Protein AF-A0A2A6EF71-F1 (afdb_monomer_lite)

Organism: Prevotella intermedia (NCBI:txid28131)

Structure (mmCIF, N/CA/C/O backbone):
data_AF-A0A2A6EF71-F1
#
_entry.id   AF-A0A2A6EF71-F1
#
loop_
_atom_site.group_PDB
_atom_site.id
_atom_site.type_symbol
_atom_site.label_atom_id
_atom_site.label_alt_id
_atom_site.label_comp_id
_atom_site.label_asym_id
_atom_site.label_entity_id
_atom_site.label_seq_id
_atom_site.pdbx_PDB_ins_code
_atom_site.Cartn_x
_atom_site.Cartn_y
_atom_site.Cartn_z
_atom_site.occupancy
_atom_site.B_iso_or_equiv
_atom_site.auth_seq_id
_atom_site.auth_comp_id
_atom_site.auth_asym_id
_atom_site.auth_atom_id
_atom_site.pdbx_PDB_model_num
ATOM 1 N N . MET A 1 1 ? -11.080 1.932 -33.895 1.00 41.44 1 MET A N 1
ATOM 2 C CA . MET A 1 1 ? -9.930 1.349 -33.164 1.00 41.44 1 MET A CA 1
ATOM 3 C C . MET A 1 1 ? -9.687 2.147 -31.886 1.00 41.44 1 MET A C 1
ATOM 5 O O . MET A 1 1 ? -8.988 3.148 -31.907 1.00 41.44 1 MET A O 1
ATOM 9 N N . VAL A 1 2 ? -10.321 1.748 -30.781 1.00 43.44 2 VAL A N 1
ATOM 10 C CA . VAL A 1 2 ? -10.284 2.462 -29.491 1.00 43.44 2 VAL A CA 1
ATOM 11 C C . VAL A 1 2 ? -9.347 1.704 -28.548 1.00 43.44 2 VAL A C 1
ATOM 13 O O . VAL A 1 2 ? -9.797 0.878 -27.762 1.00 43.44 2 VAL A O 1
ATOM 16 N N . ARG A 1 3 ? -8.022 1.870 -28.680 1.00 44.22 3 ARG A N 1
ATOM 17 C CA . ARG A 1 3 ? -7.077 1.194 -27.761 1.00 44.22 3 ARG A CA 1
ATOM 18 C C . ARG A 1 3 ? -5.702 1.853 -27.605 1.00 44.22 3 ARG A C 1
ATOM 20 O O . ARG A 1 3 ? -4.734 1.165 -27.315 1.00 44.22 3 ARG A O 1
ATOM 27 N N . LEU A 1 4 ? -5.599 3.174 -27.773 1.00 42.91 4 LEU A N 1
ATOM 28 C CA . LEU A 1 4 ? -4.321 3.896 -27.613 1.00 42.91 4 LEU A CA 1
ATOM 29 C C . LEU A 1 4 ? -4.314 4.975 -26.511 1.00 42.91 4 LEU A C 1
ATOM 31 O O . LEU A 1 4 ? -3.278 5.588 -26.278 1.00 42.91 4 LEU A O 1
ATOM 35 N N . GLN A 1 5 ? -5.412 5.184 -25.773 1.00 38.88 5 GLN A N 1
ATOM 36 C CA . GLN A 1 5 ? -5.478 6.223 -24.725 1.00 38.88 5 GLN A CA 1
ATOM 37 C C . GLN A 1 5 ? -5.062 5.779 -23.312 1.00 38.88 5 GLN A C 1
ATOM 39 O O . GLN A 1 5 ? -4.868 6.637 -22.460 1.00 38.88 5 GLN A O 1
ATOM 44 N N . ILE A 1 6 ? -4.847 4.486 -23.049 1.00 46.72 6 ILE A N 1
ATOM 45 C CA . ILE A 1 6 ? -4.550 3.990 -21.686 1.00 46.72 6 ILE A CA 1
ATOM 46 C C . ILE A 1 6 ? -3.055 3.959 -21.308 1.00 46.72 6 ILE A C 1
ATOM 48 O O . ILE A 1 6 ? -2.738 3.701 -20.153 1.00 46.72 6 ILE A O 1
ATOM 52 N N . TYR A 1 7 ? -2.131 4.274 -22.228 1.00 42.12 7 TYR A N 1
ATOM 53 C CA . TYR A 1 7 ? -0.674 4.200 -21.977 1.00 42.12 7 TYR A CA 1
ATOM 54 C C . TYR A 1 7 ? 0.056 5.553 -21.919 1.00 42.12 7 TYR A C 1
ATOM 56 O O . TYR A 1 7 ? 1.283 5.595 -21.833 1.00 42.12 7 TYR A O 1
ATOM 64 N N . LYS A 1 8 ? -0.664 6.679 -21.920 1.00 43.28 8 LYS A N 1
ATOM 65 C CA . LYS A 1 8 ? -0.082 7.985 -21.583 1.00 43.28 8 LYS A CA 1
ATOM 66 C C . LYS A 1 8 ? -0.329 8.238 -20.105 1.00 43.28 8 LYS A C 1
ATOM 68 O O . LYS A 1 8 ? -1.445 8.595 -19.769 1.00 43.28 8 LYS A O 1
ATOM 73 N N . LEU A 1 9 ? 0.679 7.995 -19.262 1.00 42.44 9 LEU A N 1
ATOM 74 C CA . LEU A 1 9 ? 0.970 8.663 -17.974 1.00 42.44 9 LEU A CA 1
ATOM 75 C C . LEU A 1 9 ? 2.125 7.918 -17.262 1.00 42.44 9 LEU A C 1
ATOM 77 O O . LEU A 1 9 ? 2.020 7.505 -16.108 1.00 42.44 9 LEU A O 1
ATOM 81 N N . LYS A 1 10 ? 3.276 7.764 -17.936 1.00 47.62 10 LYS A N 1
ATOM 82 C CA . LYS A 1 10 ? 4.563 7.615 -17.234 1.00 47.62 10 LYS A CA 1
ATOM 83 C C . LYS A 1 10 ? 4.916 8.983 -16.635 1.00 47.62 10 LYS A C 1
ATOM 85 O O . LYS A 1 10 ? 5.753 9.691 -17.164 1.00 47.62 10 LYS A O 1
ATOM 90 N N . ASN A 1 11 ? 4.208 9.388 -15.581 1.00 47.69 11 ASN A N 1
ATOM 91 C CA . ASN A 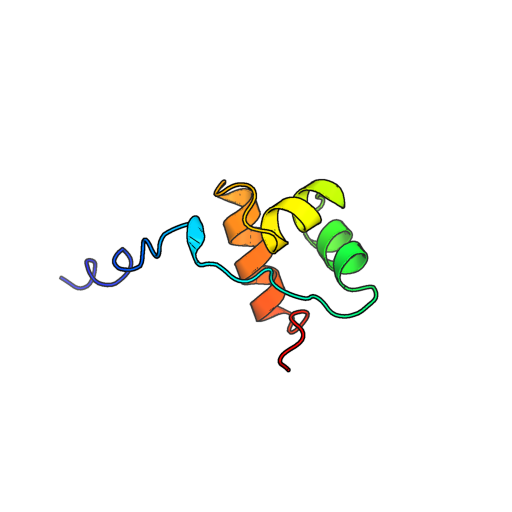1 11 ? 4.653 10.490 -14.730 1.00 47.69 11 ASN A CA 1
ATOM 92 C C . ASN A 1 11 ? 5.843 9.979 -13.921 1.00 47.69 11 ASN A C 1
ATOM 94 O O . ASN A 1 11 ? 5.706 8.972 -13.228 1.00 47.69 11 ASN A O 1
ATOM 98 N N . ASP A 1 12 ? 6.989 10.634 -14.032 1.00 49.41 12 ASP A N 1
ATOM 99 C CA . ASP A 1 12 ? 8.259 10.280 -13.401 1.00 49.41 12 ASP A CA 1
ATOM 100 C C . ASP A 1 12 ? 8.118 9.858 -11.929 1.00 49.41 12 ASP A C 1
ATOM 102 O O . ASP A 1 12 ? 7.455 10.536 -11.139 1.00 49.41 12 ASP A O 1
ATOM 106 N N . MET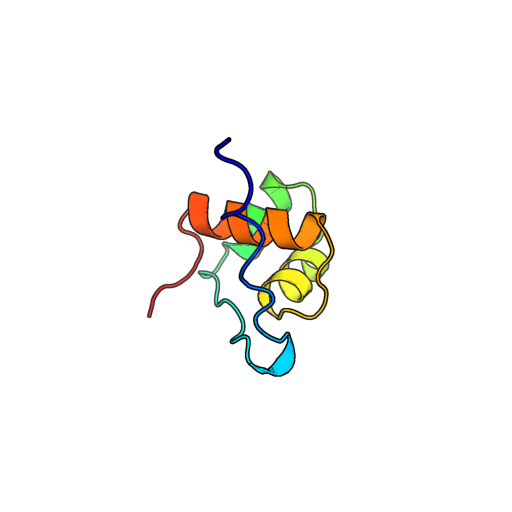 A 1 13 ? 8.761 8.744 -11.540 1.00 52.75 13 MET A N 1
ATOM 107 C CA . MET A 1 13 ? 8.810 8.254 -10.147 1.00 52.75 13 MET A CA 1
ATOM 108 C C . MET A 1 13 ? 9.267 9.339 -9.154 1.00 52.75 13 MET A C 1
ATOM 110 O O . MET A 1 13 ? 8.873 9.310 -7.992 1.00 52.75 13 MET A O 1
ATOM 114 N N . ALA A 1 14 ? 10.052 10.313 -9.624 1.00 54.62 14 ALA A N 1
ATOM 115 C CA . ALA A 1 14 ? 10.675 11.358 -8.818 1.00 54.62 14 ALA A CA 1
ATOM 116 C C . ALA A 1 14 ? 9.694 12.398 -8.239 1.00 54.62 14 ALA A C 1
ATOM 118 O O . ALA A 1 14 ? 9.970 12.965 -7.188 1.00 54.62 14 ALA A O 1
ATOM 119 N N . ASN A 1 15 ? 8.536 12.627 -8.871 1.00 58.62 15 ASN A N 1
ATOM 120 C CA . ASN A 1 15 ? 7.592 13.680 -8.460 1.00 58.62 15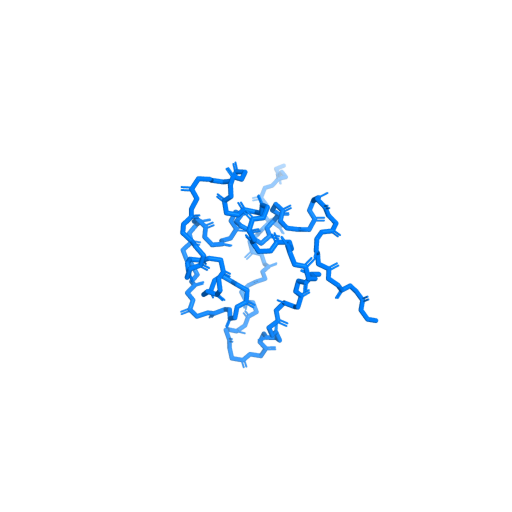 ASN A CA 1
ATOM 121 C C . ASN A 1 15 ? 6.340 13.144 -7.743 1.00 58.62 15 ASN A C 1
ATOM 123 O O . ASN A 1 15 ? 5.390 13.887 -7.471 1.00 58.62 15 ASN A O 1
ATOM 127 N N . ARG A 1 16 ? 6.291 11.840 -7.440 1.00 67.31 16 ARG A N 1
ATOM 128 C CA . ARG A 1 16 ? 5.088 11.204 -6.895 1.00 67.31 16 ARG A CA 1
ATOM 129 C C . ARG A 1 16 ? 5.031 11.367 -5.376 1.00 67.31 16 ARG A C 1
ATOM 131 O O . ARG A 1 16 ? 5.825 10.792 -4.637 1.00 67.31 16 ARG A O 1
ATOM 138 N N . LYS A 1 17 ? 4.042 12.124 -4.890 1.00 72.00 17 LYS A N 1
ATOM 139 C CA . LYS A 1 17 ? 3.797 12.260 -3.446 1.00 72.00 17 LYS A CA 1
ATOM 140 C C . LYS A 1 17 ? 3.357 10.910 -2.854 1.00 72.00 17 LYS A C 1
ATOM 142 O O . LYS A 1 17 ? 2.538 10.217 -3.471 1.00 72.00 17 LYS A O 1
ATOM 147 N N . PRO A 1 18 ? 3.858 10.536 -1.661 1.00 77.31 18 PRO A N 1
ATOM 148 C CA . PRO A 1 18 ? 3.437 9.312 -0.998 1.00 77.31 18 PRO A CA 1
ATOM 149 C C . PRO A 1 18 ? 1.936 9.363 -0.707 1.00 77.31 18 PRO A C 1
ATOM 151 O O . PRO A 1 18 ? 1.403 10.363 -0.217 1.00 77.31 18 PRO A O 1
ATOM 154 N N . ILE A 1 19 ? 1.251 8.265 -1.010 1.00 80.25 19 ILE A N 1
ATOM 155 C CA . ILE A 1 19 ? -0.184 8.134 -0.784 1.00 80.25 19 ILE A CA 1
ATOM 156 C C . ILE A 1 19 ? -0.402 7.892 0.710 1.00 80.25 19 ILE A C 1
ATOM 158 O O . ILE A 1 19 ? -0.032 6.852 1.258 1.00 80.25 19 ILE A O 1
ATOM 162 N N . LYS A 1 20 ? -1.019 8.859 1.393 1.00 81.56 20 LYS A N 1
ATOM 163 C CA . LYS A 1 20 ? -1.377 8.706 2.806 1.00 81.56 20 LYS A CA 1
ATOM 164 C C . LYS A 1 20 ? -2.658 7.880 2.922 1.00 81.56 20 LYS A C 1
ATOM 166 O O . LYS A 1 20 ? -3.707 8.254 2.404 1.00 81.56 20 LYS A O 1
ATOM 171 N N . LEU A 1 21 ? -2.574 6.760 3.630 1.00 81.50 21 LEU A N 1
ATOM 172 C CA . LEU A 1 21 ? -3.725 5.921 3.967 1.00 81.50 21 LEU A CA 1
ATOM 173 C C . LEU A 1 21 ? -4.320 6.325 5.322 1.00 81.50 21 LEU A C 1
ATOM 175 O O . LEU A 1 21 ? -3.615 6.834 6.199 1.00 81.50 21 LEU A O 1
ATOM 179 N N . LYS A 1 22 ? -5.615 6.055 5.520 1.00 81.25 22 LYS A N 1
ATOM 180 C CA . LYS A 1 22 ? -6.272 6.187 6.832 1.00 81.25 22 LYS A CA 1
ATOM 181 C C . LYS A 1 22 ? -5.638 5.246 7.875 1.00 81.25 22 LYS A C 1
ATOM 183 O O . LYS A 1 22 ? -5.091 4.189 7.543 1.00 81.25 22 LYS A O 1
ATOM 188 N N . LYS A 1 23 ? -5.723 5.610 9.163 1.00 76.81 23 LYS A N 1
ATOM 189 C CA . LYS A 1 23 ? -5.226 4.774 10.276 1.00 76.81 23 LYS A CA 1
ATOM 190 C C . LYS A 1 23 ? -5.925 3.406 10.235 1.00 76.81 23 LYS A C 1
ATOM 192 O O . LYS A 1 23 ? -7.139 3.338 10.091 1.00 76.81 23 LYS A O 1
ATOM 197 N N . GLY A 1 24 ? -5.153 2.320 10.294 1.00 80.19 24 GLY A N 1
ATOM 198 C CA . GLY A 1 24 ? -5.668 0.944 10.208 1.00 80.19 24 GLY A CA 1
ATOM 199 C C . GLY A 1 24 ? -5.972 0.430 8.792 1.00 80.19 24 GLY A C 1
ATOM 200 O O . GLY A 1 24 ? -6.111 -0.777 8.611 1.00 80.19 24 GLY A O 1
ATOM 201 N N . ALA A 1 25 ? -5.990 1.291 7.768 1.00 82.81 25 ALA A N 1
ATOM 202 C CA . ALA A 1 25 ? -6.267 0.862 6.396 1.00 82.81 25 ALA A CA 1
ATOM 203 C C . ALA A 1 25 ? -5.149 -0.009 5.799 1.00 82.81 25 ALA A C 1
ATOM 205 O O . ALA A 1 25 ? -5.435 -0.887 4.996 1.00 82.81 25 ALA A O 1
ATOM 206 N N . LYS A 1 26 ? -3.894 0.171 6.244 1.00 83.69 26 LYS A N 1
ATOM 207 C CA . LYS A 1 26 ? -2.752 -0.673 5.844 1.00 83.69 26 LYS A CA 1
ATOM 208 C C . LYS A 1 26 ? -2.997 -2.156 6.149 1.00 83.69 26 LYS A C 1
ATOM 210 O O . LYS A 1 26 ? -2.873 -2.984 5.258 1.00 83.69 26 LYS A O 1
ATOM 215 N N . LYS A 1 27 ? -3.419 -2.469 7.380 1.00 84.94 27 LYS A N 1
ATOM 216 C CA . LYS A 1 27 ? -3.728 -3.841 7.817 1.00 84.94 27 LYS A CA 1
ATOM 217 C C . LYS A 1 27 ? -4.924 -4.432 7.077 1.00 84.94 27 LYS A C 1
ATOM 219 O O . LYS A 1 27 ? -4.890 -5.589 6.682 1.00 84.94 27 LYS A O 1
ATOM 224 N N . LYS A 1 28 ? -5.963 -3.624 6.844 1.00 85.81 28 LYS A N 1
ATOM 225 C CA . LYS A 1 28 ? -7.140 -4.066 6.084 1.00 85.81 28 LYS A CA 1
ATOM 226 C C . LYS A 1 28 ? -6.789 -4.373 4.630 1.00 85.81 28 LYS A C 1
ATOM 228 O O . LYS A 1 28 ? -7.174 -5.422 4.136 1.00 85.81 28 LYS A O 1
ATOM 233 N N . LEU A 1 29 ? -6.012 -3.513 3.967 1.00 84.25 29 LEU A N 1
ATOM 234 C CA . LEU A 1 29 ? -5.540 -3.787 2.607 1.00 84.25 29 LEU A CA 1
ATOM 235 C C . LEU A 1 29 ? -4.656 -5.036 2.548 1.00 84.25 29 LEU A C 1
ATOM 237 O O . LEU A 1 29 ? -4.793 -5.810 1.607 1.00 84.25 29 LEU A O 1
ATOM 241 N N . ALA A 1 30 ? -3.774 -5.223 3.538 1.00 87.44 30 ALA A N 1
ATOM 242 C CA . ALA A 1 30 ? -2.895 -6.391 3.632 1.00 87.44 30 ALA A CA 1
ATOM 243 C C . ALA A 1 30 ? -3.717 -7.675 3.672 1.00 87.44 30 ALA A C 1
ATOM 245 O O . ALA A 1 30 ? -3.487 -8.574 2.872 1.00 87.44 30 ALA A O 1
ATOM 246 N N . ALA A 1 31 ? -4.725 -7.709 4.545 1.00 88.25 31 ALA A N 1
ATOM 247 C CA . ALA A 1 31 ? -5.624 -8.844 4.683 1.00 88.25 31 ALA A CA 1
ATOM 248 C C . ALA A 1 31 ? -6.456 -9.100 3.415 1.00 88.25 31 ALA A C 1
ATOM 250 O O . ALA A 1 31 ? -6.594 -10.245 3.007 1.00 88.25 31 ALA A O 1
ATOM 251 N N . ILE A 1 32 ? -6.973 -8.049 2.766 1.00 85.69 32 ILE A N 1
ATOM 252 C CA . ILE A 1 32 ? -7.804 -8.183 1.555 1.00 85.69 32 ILE A CA 1
ATOM 253 C C . ILE A 1 32 ? -6.994 -8.712 0.368 1.00 85.69 32 ILE A C 1
ATOM 255 O O . ILE A 1 32 ? -7.494 -9.512 -0.413 1.00 85.69 32 ILE A O 1
ATOM 259 N N . LEU A 1 33 ? -5.756 -8.241 0.211 1.00 84.19 33 LEU A N 1
ATOM 260 C CA . LEU A 1 33 ? -4.896 -8.612 -0.914 1.00 84.19 33 LEU A CA 1
ATOM 261 C C . LEU A 1 33 ? -3.985 -9.807 -0.612 1.00 84.19 33 LEU A C 1
ATOM 263 O O . LEU A 1 33 ? -3.275 -10.252 -1.507 1.00 84.19 33 LEU A O 1
ATOM 267 N N . GLY A 1 34 ? -3.965 -10.298 0.630 1.00 87.75 34 GLY A N 1
ATOM 268 C CA . GLY A 1 34 ? -3.048 -11.353 1.066 1.00 87.75 34 GLY A CA 1
ATOM 269 C C . GLY A 1 34 ? -1.570 -10.953 0.990 1.00 87.75 34 GLY A C 1
ATOM 270 O O . GLY A 1 34 ? -0.711 -11.810 0.809 1.00 87.75 34 GLY A O 1
ATOM 271 N N . VAL A 1 35 ? -1.255 -9.656 1.093 1.00 86.31 35 VAL A N 1
ATOM 272 C CA . VAL A 1 35 ? 0.120 -9.133 0.992 1.00 86.31 35 VAL A CA 1
ATOM 273 C C . VAL A 1 35 ? 0.646 -8.676 2.345 1.00 86.31 35 VAL A C 1
ATOM 275 O O . VAL A 1 35 ? -0.106 -8.278 3.232 1.00 86.31 35 VAL A O 1
ATOM 278 N N . SER A 1 36 ? 1.968 -8.671 2.492 1.00 86.75 36 SER A N 1
ATOM 279 C CA . SER A 1 36 ? 2.624 -8.188 3.702 1.00 86.75 36 SER A CA 1
ATOM 280 C C . SER A 1 36 ? 2.497 -6.661 3.851 1.00 86.75 36 SER A C 1
ATOM 282 O O . SER A 1 36 ? 2.456 -5.905 2.874 1.00 86.75 36 SER A O 1
ATOM 284 N N . GLU A 1 37 ? 2.467 -6.177 5.097 1.00 85.50 37 GLU A N 1
ATOM 285 C CA . GLU A 1 37 ? 2.493 -4.739 5.398 1.00 85.50 37 GLU A CA 1
ATOM 286 C C . GLU A 1 37 ? 3.627 -3.960 4.691 1.00 85.50 37 GLU A C 1
ATOM 288 O O . GLU A 1 37 ? 3.344 -2.871 4.173 1.00 85.50 37 GLU A O 1
ATOM 293 N N . PRO A 1 38 ? 4.881 -4.466 4.604 1.00 87.31 38 PRO A N 1
ATOM 294 C CA . PRO A 1 38 ? 5.945 -3.769 3.882 1.00 87.31 38 PRO A CA 1
ATOM 295 C C . PRO A 1 38 ? 5.668 -3.626 2.380 1.00 87.31 38 PRO A C 1
ATOM 297 O O . PRO A 1 38 ? 6.003 -2.587 1.811 1.00 87.31 38 PRO A O 1
ATOM 300 N N . THR A 1 39 ? 4.989 -4.584 1.739 1.00 86.56 39 THR A N 1
ATOM 301 C CA . THR A 1 39 ? 4.584 -4.460 0.326 1.00 86.56 39 THR A CA 1
ATOM 302 C C . THR A 1 39 ? 3.637 -3.278 0.122 1.00 86.56 39 THR A C 1
ATOM 304 O O . THR A 1 39 ? 3.805 -2.503 -0.821 1.00 86.56 39 THR A O 1
ATOM 307 N N . ILE A 1 40 ? 2.690 -3.064 1.040 1.00 85.81 40 ILE A N 1
ATOM 308 C CA . ILE A 1 40 ? 1.784 -1.905 0.990 1.00 85.81 40 ILE A CA 1
ATOM 309 C C . ILE A 1 40 ? 2.533 -0.614 1.279 1.00 85.81 40 ILE A C 1
ATOM 311 O O . ILE A 1 40 ? 2.296 0.393 0.612 1.00 85.81 40 ILE A O 1
ATOM 315 N N . TYR A 1 41 ? 3.437 -0.624 2.259 1.00 85.94 41 TYR A N 1
ATOM 316 C CA . TYR A 1 41 ? 4.263 0.541 2.554 1.00 85.94 41 TYR A CA 1
ATOM 317 C C . TYR A 1 41 ? 5.055 0.977 1.314 1.00 85.94 41 TYR A C 1
ATOM 319 O O . TYR A 1 41 ? 4.984 2.146 0.933 1.00 85.94 41 TYR A O 1
ATOM 327 N N . ASN A 1 42 ? 5.723 0.039 0.641 1.00 85.25 42 ASN A N 1
ATOM 328 C CA . ASN A 1 42 ? 6.492 0.301 -0.575 1.00 85.25 42 ASN A CA 1
ATOM 329 C C . ASN A 1 42 ? 5.601 0.803 -1.719 1.00 85.25 42 ASN A C 1
ATOM 331 O O . ASN A 1 42 ? 5.946 1.797 -2.365 1.00 85.25 42 ASN A O 1
ATOM 335 N N . ALA A 1 43 ? 4.423 0.197 -1.898 1.00 84.81 43 ALA A N 1
ATOM 336 C CA . ALA A 1 43 ? 3.453 0.618 -2.903 1.00 84.81 43 ALA A CA 1
ATOM 337 C C . ALA A 1 43 ? 2.988 2.066 -2.686 1.00 84.81 43 ALA A C 1
ATOM 339 O O . ALA A 1 43 ? 2.957 2.855 -3.630 1.00 84.81 43 ALA A O 1
ATOM 340 N N . MET A 1 44 ? 2.668 2.444 -1.447 1.00 84.00 44 MET A N 1
ATOM 341 C CA . MET A 1 44 ? 2.191 3.792 -1.114 1.00 84.00 44 MET A CA 1
ATOM 342 C C . MET A 1 44 ? 3.286 4.862 -1.204 1.00 84.00 44 MET A C 1
ATOM 344 O O . MET A 1 44 ? 2.978 6.018 -1.490 1.00 84.00 44 MET A O 1
ATOM 348 N N . HIS A 1 45 ? 4.547 4.486 -0.980 1.00 84.69 45 HIS A N 1
ATOM 349 C CA . HIS A 1 45 ? 5.707 5.383 -1.059 1.00 84.69 45 HIS A CA 1
ATOM 350 C C . HIS A 1 45 ? 6.382 5.383 -2.434 1.00 84.69 45 HIS A C 1
ATOM 352 O O . HIS A 1 45 ? 7.464 5.944 -2.560 1.00 84.69 45 HIS A O 1
ATOM 358 N N . TRP A 1 46 ? 5.775 4.755 -3.449 1.00 79.31 46 TRP A N 1
ATOM 359 C CA . TRP A 1 46 ? 6.333 4.679 -4.805 1.00 79.31 46 TRP A CA 1
ATOM 360 C C . TRP A 1 46 ? 7.763 4.117 -4.866 1.00 79.31 46 TRP A C 1
ATOM 362 O O . TRP A 1 46 ? 8.513 4.426 -5.783 1.00 79.31 46 TRP A O 1
ATOM 372 N N . LYS A 1 47 ? 8.140 3.257 -3.908 1.00 79.94 47 LYS A N 1
ATOM 373 C CA . LYS A 1 47 ? 9.478 2.644 -3.872 1.00 79.94 47 LYS A CA 1
ATOM 374 C C . LYS A 1 47 ? 9.691 1.623 -4.988 1.00 79.94 47 LYS A C 1
ATOM 376 O O . LYS A 1 47 ? 10.827 1.272 -5.281 1.00 79.94 47 LYS A O 1
ATOM 381 N N . CYS A 1 48 ? 8.609 1.100 -5.557 1.00 71.19 48 CYS A N 1
ATOM 382 C CA . CYS A 1 48 ? 8.658 0.138 -6.641 1.00 71.19 48 CYS A CA 1
ATOM 383 C C . CYS A 1 48 ? 7.377 0.231 -7.490 1.00 71.19 48 CYS A C 1
ATOM 385 O O . CYS A 1 48 ? 6.315 0.640 -7.012 1.00 71.19 48 CYS A O 1
ATOM 387 N N . ASP A 1 49 ? 7.496 -0.130 -8.765 1.00 70.88 49 ASP A N 1
ATOM 388 C CA . ASP A 1 49 ? 6.428 -0.068 -9.768 1.00 70.88 49 ASP A CA 1
ATOM 389 C C . ASP A 1 49 ? 6.101 -1.460 -10.330 1.00 70.88 49 ASP A C 1
ATOM 391 O O . ASP A 1 49 ? 5.834 -1.629 -11.515 1.00 70.88 49 ASP A O 1
ATOM 395 N N . SER A 1 50 ? 6.108 -2.479 -9.467 1.00 79.94 50 SER A N 1
ATOM 396 C CA . SER 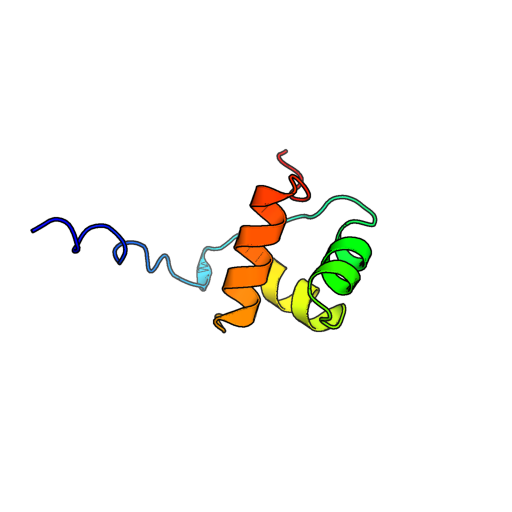A 1 50 ? 5.592 -3.803 -9.826 1.00 79.94 50 SER A CA 1
ATOM 397 C C . SER A 1 50 ? 4.078 -3.774 -10.039 1.00 79.94 50 SER A C 1
ATOM 399 O O . SER A 1 50 ? 3.357 -3.034 -9.362 1.00 79.94 50 SER A O 1
ATOM 401 N N . ASP A 1 51 ? 3.575 -4.677 -10.880 1.00 81.44 51 ASP A N 1
ATOM 402 C CA . ASP A 1 51 ? 2.139 -4.831 -11.145 1.00 81.44 51 ASP A CA 1
ATOM 403 C C . ASP A 1 51 ? 1.322 -5.036 -9.863 1.00 81.44 51 ASP A C 1
ATOM 405 O O . ASP A 1 51 ? 0.273 -4.420 -9.680 1.00 81.44 51 ASP A O 1
ATOM 409 N N . MET A 1 52 ? 1.854 -5.801 -8.904 1.00 81.00 52 MET A N 1
ATOM 410 C CA . MET A 1 52 ? 1.230 -5.988 -7.591 1.00 81.00 52 MET A CA 1
ATOM 411 C C . MET A 1 52 ? 1.065 -4.672 -6.819 1.00 81.00 52 MET A C 1
ATOM 413 O O . MET A 1 52 ? 0.031 -4.439 -6.197 1.00 81.00 52 MET A O 1
ATOM 417 N N . GLN A 1 53 ? 2.049 -3.774 -6.882 1.00 81.12 53 GLN A N 1
ATOM 418 C CA . GLN A 1 53 ? 1.976 -2.482 -6.198 1.00 81.12 53 GLN A CA 1
ATOM 419 C C . GLN A 1 53 ? 1.014 -1.523 -6.904 1.00 81.12 53 GLN A C 1
ATOM 421 O O . GLN A 1 53 ? 0.309 -0.760 -6.240 1.00 81.12 53 GLN A O 1
ATOM 426 N N . ASN A 1 54 ? 0.912 -1.608 -8.231 1.00 83.50 54 ASN A N 1
ATOM 427 C CA . ASN A 1 54 ? -0.106 -0.890 -8.996 1.00 83.50 54 ASN A CA 1
ATOM 428 C C . ASN A 1 54 ? -1.521 -1.364 -8.632 1.00 83.50 54 ASN A C 1
ATOM 430 O O . ASN A 1 54 ? -2.384 -0.527 -8.353 1.00 83.50 54 ASN A O 1
ATOM 434 N N . MET A 1 55 ? -1.733 -2.678 -8.507 1.00 84.75 55 MET A N 1
ATOM 435 C CA . MET A 1 55 ? -3.002 -3.244 -8.031 1.00 84.75 55 MET A CA 1
ATOM 436 C C . MET A 1 55 ? -3.351 -2.765 -6.616 1.00 84.75 55 MET A C 1
ATOM 438 O O . MET A 1 55 ? -4.479 -2.337 -6.369 1.00 84.75 55 MET A O 1
ATOM 442 N N . VAL A 1 56 ? -2.379 -2.751 -5.696 1.00 85.00 56 VAL A N 1
ATOM 443 C CA . VAL A 1 56 ? -2.549 -2.228 -4.328 1.00 85.00 56 VAL A CA 1
ATOM 444 C C . VAL A 1 56 ? -3.027 -0.768 -4.345 1.00 85.00 56 VAL A C 1
ATOM 446 O O . VAL A 1 56 ? -3.935 -0.404 -3.595 1.00 85.00 56 VAL A O 1
ATOM 449 N N . ARG A 1 57 ? -2.460 0.081 -5.213 1.00 81.62 57 ARG A N 1
ATOM 450 C CA . ARG A 1 57 ? -2.856 1.498 -5.351 1.00 81.62 57 ARG A CA 1
ATOM 451 C C . ARG A 1 57 ? -4.274 1.646 -5.893 1.00 81.62 57 ARG A C 1
ATOM 453 O O . ARG A 1 57 ? -5.037 2.460 -5.371 1.00 81.62 57 ARG A O 1
ATOM 460 N N . GLN A 1 58 ? -4.623 0.866 -6.913 1.00 84.00 58 GLN A N 1
ATOM 461 C CA . GLN A 1 58 ? -5.961 0.870 -7.497 1.00 84.00 58 GLN A CA 1
ATOM 462 C C . GLN A 1 58 ? -7.005 0.444 -6.460 1.00 84.00 58 GLN A C 1
ATOM 464 O O . GLN A 1 58 ? -7.948 1.187 -6.194 1.00 84.00 58 GLN A O 1
ATOM 469 N N . LYS A 1 59 ? -6.767 -0.677 -5.772 1.00 84.81 59 LYS A N 1
ATOM 470 C CA . LYS A 1 59 ? -7.652 -1.191 -4.719 1.00 84.81 59 LYS A CA 1
ATOM 471 C C . LYS A 1 59 ? -7.788 -0.235 -3.539 1.00 84.81 59 LYS A C 1
ATOM 473 O O . LYS A 1 59 ? -8.881 -0.066 -3.007 1.00 84.81 59 LYS A O 1
ATOM 478 N N . ALA A 1 60 ? -6.711 0.447 -3.147 1.00 83.69 60 ALA A N 1
ATOM 479 C CA . ALA A 1 60 ? -6.778 1.458 -2.094 1.00 83.69 60 ALA A CA 1
ATOM 480 C C . ALA A 1 60 ? -7.679 2.649 -2.454 1.00 83.69 60 ALA A C 1
ATOM 482 O O . ALA A 1 60 ? -8.337 3.197 -1.565 1.00 83.69 60 ALA A O 1
ATOM 483 N N . ARG A 1 61 ? -7.716 3.045 -3.734 1.00 82.31 61 ARG A N 1
ATOM 484 C CA . ARG A 1 61 ? -8.630 4.082 -4.236 1.00 82.31 61 ARG A CA 1
ATOM 485 C C . ARG A 1 61 ? -10.066 3.574 -4.320 1.00 82.31 61 ARG A C 1
ATOM 487 O O . A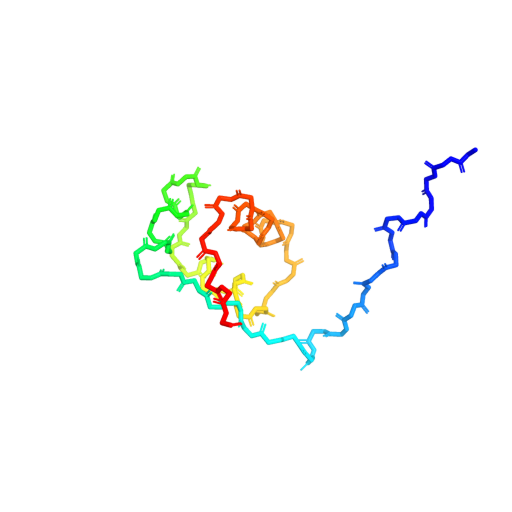RG A 1 61 ? -10.948 4.258 -3.817 1.00 82.31 61 ARG A O 1
ATOM 494 N N . GLU A 1 62 ? -10.279 2.380 -4.875 1.00 81.81 62 GLU A N 1
ATOM 495 C CA . GLU A 1 62 ? -11.606 1.745 -4.976 1.00 81.81 62 GLU A CA 1
ATOM 496 C C . GLU A 1 62 ? -12.287 1.613 -3.607 1.00 81.81 62 GLU A C 1
ATOM 498 O O . GLU A 1 62 ? -13.469 1.903 -3.467 1.00 81.81 62 GLU A O 1
ATOM 503 N N 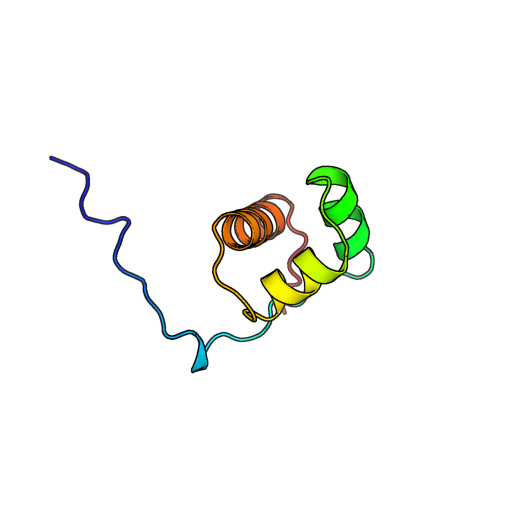. LEU A 1 63 ? -11.531 1.233 -2.576 1.00 80.19 63 LEU A N 1
ATOM 504 C CA . LEU A 1 63 ? -12.049 1.026 -1.221 1.00 80.19 63 LEU A CA 1
ATOM 505 C C . LEU A 1 63 ? -12.126 2.318 -0.384 1.00 80.19 63 LEU A C 1
ATOM 507 O O . LEU A 1 63 ? -12.479 2.269 0.793 1.00 80.19 63 LEU A O 1
ATOM 511 N N . GLY A 1 64 ? -11.746 3.477 -0.937 1.00 79.31 64 GLY A N 1
ATOM 512 C CA . GLY A 1 64 ? -11.796 4.758 -0.216 1.00 79.31 64 GLY A CA 1
ATOM 513 C C . GLY A 1 64 ? -10.849 4.841 0.993 1.00 79.31 64 GLY A C 1
ATOM 514 O O . GLY A 1 64 ? -11.079 5.604 1.941 1.00 79.31 64 GLY A O 1
ATOM 515 N N . PHE A 1 65 ? -9.776 4.044 0.988 1.00 80.19 65 PHE A N 1
ATOM 516 C CA . PHE A 1 65 ? -8.792 3.998 2.071 1.00 80.19 65 PHE A CA 1
ATOM 517 C C . PHE A 1 65 ? -7.737 5.105 1.991 1.00 80.19 65 PHE A C 1
ATOM 519 O O . PHE A 1 65 ? -7.042 5.374 2.981 1.00 80.19 65 PHE A O 1
ATOM 526 N N . VAL A 1 66 ? -7.626 5.754 0.833 1.00 79.38 66 VAL A N 1
ATOM 527 C CA . VAL A 1 66 ? -6.772 6.925 0.631 1.00 79.38 66 VAL A CA 1
ATOM 528 C C . VAL A 1 66 ? -7.355 8.110 1.393 1.00 79.38 66 VAL A C 1
ATOM 530 O O . VAL A 1 66 ? -8.528 8.453 1.249 1.00 79.38 66 VAL A O 1
ATOM 533 N N . LYS A 1 67 ? -6.531 8.745 2.227 1.00 75.00 67 LYS A N 1
ATOM 534 C CA . LYS A 1 67 ? -6.893 9.987 2.903 1.00 75.00 67 LYS A CA 1
ATOM 535 C C . LYS A 1 67 ? -6.760 11.127 1.890 1.00 75.00 67 LYS A C 1
ATOM 537 O O . LYS A 1 67 ? -5.643 11.544 1.596 1.00 75.00 67 LYS A O 1
ATOM 542 N N . GLN A 1 68 ? -7.884 11.592 1.348 1.00 63.22 68 GLN A N 1
ATOM 543 C CA . GLN A 1 68 ? -7.944 12.886 0.670 1.00 63.22 68 GLN A CA 1
ATOM 544 C C . GLN A 1 68 ? -7.846 13.962 1.761 1.00 63.22 68 GLN A C 1
ATOM 546 O O . GLN A 1 68 ? -8.566 13.892 2.758 1.00 63.22 68 GLN A O 1
ATOM 551 N N . PHE A 1 69 ? -6.843 14.826 1.639 1.00 52.38 69 PHE A N 1
ATOM 552 C CA . PHE A 1 69 ? -6.715 16.051 2.422 1.00 52.38 69 PHE A CA 1
ATOM 553 C C . PHE A 1 69 ? -7.319 17.184 1.608 1.00 52.38 69 PHE A C 1
ATOM 555 O O . PHE A 1 69 ? -7.118 17.142 0.371 1.00 52.38 69 PHE A O 1
#

Secondary structure (DSSP, 8-state):
---SSTT-----GGG----PBPTTHHHHHHHHHT--HHHHHHHHTTS---HHHHHHHHHHHHTT-B---

Foldseek 3Di:
DPDDPPPPDPPDLVPDDQFDFDVPVLVVLCVVLVHDSVLQVCLRSSVDDDPSSVVSVVVCVVVVRTDDD

pLDDT: mean 73.6, std 15.61, range [38.88, 88.25]

Sequence (69 aa):
MVRLQIYKLKNDMANRKPIKLKKGAKKKLAAILGVSEPTIYNAMHWKCDSDMQNMVRQKARELGFVKQF

Radius of gyration: 13.08 Å; chains: 1; bounding box: 23×27×43 Å